Protein AF-A0A816GJ94-F1 (afdb_monomer_lite)

Secondary structure (DSSP, 8-state):
---------------TT-PPPTTHHHHHHHT-S-----PPPP-----PBPTTSPBP----SSEETTTEE---B-TTS-BSSHHHHHHHHHHHHTT-

Radius of gyration: 23.7 Å; chains: 1; bounding box: 28×53×59 Å

Structure (mmCIF, N/CA/C/O backbone):
data_AF-A0A816GJ94-F1
#
_entry.id   AF-A0A816GJ94-F1
#
loop_
_atom_site.group_PDB
_atom_site.id
_atom_site.type_symbol
_atom_site.label_atom_id
_atom_site.label_alt_id
_atom_site.label_comp_id
_atom_site.label_asym_id
_atom_site.label_entity_id
_atom_site.label_seq_id
_atom_site.pdbx_PDB_ins_code
_atom_site.Cartn_x
_atom_site.Cartn_y
_atom_site.Cartn_z
_atom_site.occupancy
_atom_site.B_iso_or_equiv
_atom_site.auth_seq_id
_atom_site.auth_comp_id
_atom_site.auth_asym_id
_atom_site.auth_atom_id
_atom_site.pdbx_PDB_model_num
ATOM 1 N N . SER A 1 1 ? -8.970 42.086 6.561 1.00 40.12 1 SER A N 1
ATOM 2 C CA . SER A 1 1 ? -9.965 41.417 5.706 1.00 40.12 1 SER A CA 1
ATOM 3 C C . SER A 1 1 ? -9.279 40.751 4.537 1.00 40.12 1 SER A C 1
ATOM 5 O O . SER A 1 1 ? -8.531 41.412 3.831 1.00 40.12 1 SER A O 1
ATOM 7 N N . PHE A 1 2 ? -9.506 39.446 4.398 1.00 40.34 2 PHE A N 1
ATOM 8 C CA . PHE A 1 2 ? -9.084 38.593 3.287 1.00 40.34 2 PHE A CA 1
ATOM 9 C C . PHE A 1 2 ? -9.601 39.109 1.940 1.00 40.34 2 PHE A C 1
ATOM 11 O O . PHE A 1 2 ? -10.776 39.469 1.856 1.00 40.34 2 PHE A O 1
ATOM 18 N N . LYS A 1 3 ? -8.778 39.017 0.888 1.00 49.47 3 LYS A N 1
ATOM 19 C CA . LYS A 1 3 ? -9.249 38.634 -0.450 1.00 49.47 3 LYS A CA 1
ATOM 20 C C . LYS A 1 3 ? -8.258 37.649 -1.090 1.00 49.47 3 LYS A C 1
ATOM 22 O O . LYS A 1 3 ? -7.072 37.938 -1.205 1.00 49.47 3 LYS A O 1
ATOM 27 N N . GLN A 1 4 ? -8.811 36.477 -1.397 1.00 53.16 4 GLN A N 1
ATOM 28 C CA . GLN A 1 4 ? -8.334 35.341 -2.199 1.00 53.16 4 GLN A CA 1
ATOM 29 C C . GLN A 1 4 ? -7.645 35.838 -3.495 1.00 53.16 4 GLN A C 1
ATOM 31 O O . GLN A 1 4 ? -8.149 36.775 -4.099 1.00 53.16 4 GLN A O 1
ATOM 36 N N . HIS A 1 5 ? -6.395 35.460 -3.790 1.00 50.09 5 HIS A N 1
ATOM 37 C CA . HIS A 1 5 ? -5.970 34.306 -4.609 1.00 50.09 5 HIS A CA 1
ATOM 38 C C . HIS A 1 5 ? -6.546 34.300 -6.037 1.00 50.09 5 HIS A C 1
ATOM 40 O O . HIS A 1 5 ? -7.654 33.821 -6.210 1.00 50.09 5 HIS A O 1
ATOM 46 N N . ASP A 1 6 ? -5.725 34.714 -7.012 1.00 43.09 6 ASP A N 1
ATOM 47 C CA . ASP A 1 6 ? -5.814 34.321 -8.427 1.00 43.09 6 ASP A CA 1
ATOM 48 C C . ASP A 1 6 ? -4.397 33.911 -8.870 1.00 43.09 6 ASP A C 1
ATOM 50 O O . ASP A 1 6 ? -3.612 34.703 -9.391 1.00 43.09 6 ASP A O 1
ATOM 54 N N . ILE A 1 7 ? -4.023 32.665 -8.576 1.00 57.72 7 ILE A N 1
ATOM 55 C CA . ILE A 1 7 ? -2.906 31.978 -9.247 1.00 57.72 7 ILE A CA 1
ATOM 56 C C . ILE A 1 7 ? -3.501 31.206 -10.418 1.00 57.72 7 ILE A C 1
ATOM 58 O O . ILE A 1 7 ? -3.407 29.984 -10.502 1.00 57.72 7 ILE A O 1
ATOM 62 N N . ASP A 1 8 ? -4.173 31.940 -11.293 1.00 47.25 8 ASP A N 1
ATOM 63 C CA . ASP A 1 8 ? -4.873 31.350 -12.413 1.00 47.25 8 ASP A CA 1
ATOM 64 C C . ASP A 1 8 ? -3.930 31.275 -13.605 1.00 47.25 8 ASP A C 1
ATOM 66 O O . ASP A 1 8 ? -3.609 32.258 -14.268 1.00 47.25 8 ASP A O 1
ATOM 70 N N . ASN A 1 9 ? -3.537 30.032 -13.863 1.00 53.78 9 ASN A N 1
ATOM 71 C CA . ASN A 1 9 ? -3.316 29.494 -15.190 1.00 53.78 9 ASN A CA 1
ATOM 72 C C . ASN A 1 9 ? -2.169 30.145 -15.967 1.00 53.78 9 ASN A C 1
ATOM 74 O O . ASN A 1 9 ? -2.360 30.989 -16.842 1.00 53.78 9 ASN A O 1
ATOM 78 N N . ALA A 1 10 ? -0.977 29.569 -15.784 1.00 51.97 10 ALA A N 1
ATOM 79 C CA . ALA A 1 10 ? -0.028 29.386 -16.879 1.00 51.97 10 ALA A CA 1
ATOM 80 C C . ALA A 1 10 ? -0.666 28.477 -17.953 1.00 51.97 10 ALA A C 1
ATOM 82 O O . ALA A 1 10 ? -0.292 27.324 -18.154 1.00 51.97 10 ALA A O 1
ATOM 83 N N . PHE A 1 11 ? -1.703 29.004 -18.598 1.00 47.25 11 PHE A N 1
ATOM 84 C CA . PHE A 1 11 ? -2.287 28.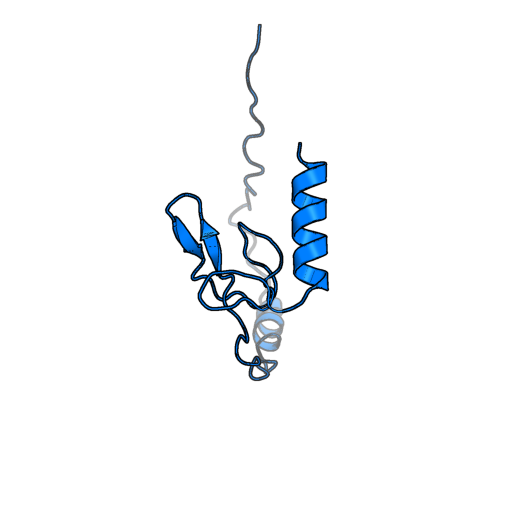516 -19.825 1.00 47.25 11 PHE A CA 1
ATOM 85 C C . PHE A 1 11 ? -1.233 28.792 -20.886 1.00 47.25 11 PHE A C 1
ATOM 87 O O . PHE A 1 11 ? -1.046 29.937 -21.301 1.00 47.25 11 PHE A O 1
ATOM 94 N N . ILE A 1 12 ? -0.460 27.767 -21.240 1.00 55.25 12 ILE A N 1
ATOM 95 C CA . ILE A 1 12 ? 0.439 27.824 -22.386 1.00 55.25 12 ILE A CA 1
ATOM 96 C C . ILE A 1 12 ? -0.421 28.241 -23.582 1.00 55.25 12 ILE A C 1
ATOM 98 O O . ILE A 1 12 ? -1.169 27.444 -24.137 1.00 55.25 12 ILE A O 1
ATOM 102 N N . ARG A 1 13 ? -0.342 29.515 -23.959 1.00 49.31 13 ARG A N 1
ATOM 103 C CA . ARG A 1 13 ? -0.860 29.999 -25.227 1.00 49.31 13 ARG A CA 1
ATOM 104 C C . ARG A 1 13 ? 0.210 29.679 -26.259 1.00 49.31 13 ARG A C 1
ATOM 106 O O . ARG A 1 13 ? 1.048 30.524 -26.563 1.00 49.31 13 ARG A O 1
ATOM 113 N N . THR A 1 14 ? 0.231 28.441 -26.744 1.00 53.97 14 THR A N 1
ATOM 114 C CA . THR A 1 14 ? 0.905 28.169 -28.012 1.00 53.97 14 THR A CA 1
ATOM 115 C C . THR A 1 14 ? 0.168 28.983 -29.072 1.00 53.97 14 THR A C 1
ATOM 117 O O . THR A 1 14 ? -1.049 28.889 -29.190 1.00 53.97 14 THR A O 1
ATOM 120 N N . ASN A 1 15 ? 0.875 29.858 -29.786 1.00 57.09 15 ASN A N 1
ATOM 121 C CA . ASN A 1 15 ? 0.351 30.397 -31.035 1.00 57.09 15 ASN A CA 1
ATOM 122 C C . ASN A 1 15 ? 0.151 29.205 -31.981 1.00 57.09 15 ASN A C 1
ATOM 124 O O . ASN A 1 15 ? 1.110 28.481 -32.237 1.00 57.09 15 ASN A O 1
ATOM 128 N N . ASP A 1 16 ? -1.058 29.016 -32.504 1.00 56.97 16 ASP A N 1
ATOM 129 C CA . ASP A 1 16 ? -1.439 27.901 -33.388 1.00 56.97 16 ASP A CA 1
ATOM 130 C C . ASP A 1 16 ? -0.806 27.978 -34.799 1.00 56.97 16 ASP A C 1
ATOM 132 O O . ASP A 1 16 ? -1.445 27.621 -35.781 1.00 56.97 16 ASP A O 1
ATOM 136 N N . ASN A 1 17 ? 0.422 28.489 -34.945 1.00 61.06 17 ASN A N 1
ATOM 137 C CA . ASN A 1 17 ? 1.053 28.729 -36.252 1.00 61.06 17 ASN A CA 1
ATOM 138 C C . ASN A 1 17 ? 2.564 28.447 -36.300 1.00 61.06 17 ASN A C 1
ATOM 140 O O . ASN A 1 17 ? 3.267 29.003 -37.141 1.00 61.06 17 ASN A O 1
ATOM 144 N N . GLU A 1 18 ? 3.083 27.571 -35.443 1.00 63.06 18 GLU A N 1
ATOM 145 C CA . GLU A 1 18 ? 4.398 26.965 -35.683 1.00 63.06 18 GLU A CA 1
ATOM 146 C C . GLU A 1 18 ? 4.190 25.506 -36.089 1.00 63.06 18 GLU A C 1
ATOM 148 O O . GLU A 1 18 ? 3.967 24.631 -35.252 1.00 63.06 18 GLU A O 1
ATOM 153 N N . GLU A 1 19 ? 4.200 25.261 -37.403 1.00 66.88 19 GLU A N 1
ATOM 154 C CA . GLU A 1 19 ? 4.241 23.911 -37.960 1.00 66.88 19 GLU A CA 1
ATOM 155 C C . GLU A 1 19 ? 5.438 23.163 -37.366 1.00 66.88 19 GLU A C 1
ATOM 157 O O . GLU A 1 19 ? 6.588 23.601 -37.448 1.00 66.88 19 GLU A O 1
ATOM 162 N N . MET A 1 20 ? 5.148 22.032 -36.726 1.00 59.59 20 MET A N 1
ATOM 163 C CA . MET A 1 20 ? 6.167 21.180 -36.130 1.00 59.59 20 MET A CA 1
ATOM 164 C C . MET A 1 20 ? 7.144 20.695 -37.212 1.00 59.59 20 MET A C 1
ATOM 166 O O . MET A 1 20 ? 6.699 20.183 -38.241 1.00 59.59 20 MET A O 1
ATOM 170 N N . PRO A 1 21 ? 8.469 20.818 -37.008 1.00 62.44 21 PRO A N 1
ATOM 171 C CA . PRO A 1 21 ? 9.446 20.451 -38.024 1.00 62.44 21 PRO A CA 1
ATOM 172 C C . PRO A 1 21 ? 9.416 18.940 -38.293 1.00 62.44 21 PRO A C 1
ATOM 174 O O . PRO A 1 21 ? 9.612 18.130 -37.386 1.00 62.44 21 PRO A O 1
ATOM 177 N N . GLU A 1 22 ? 9.230 18.577 -39.565 1.00 60.78 22 GLU A N 1
ATOM 178 C CA . GLU A 1 22 ? 9.021 17.211 -40.079 1.00 60.78 22 GLU A CA 1
ATOM 179 C C . GLU A 1 22 ? 10.072 16.190 -39.596 1.00 60.78 22 GLU A C 1
ATOM 181 O O . GLU A 1 22 ? 9.751 15.027 -39.356 1.00 60.78 22 GLU A O 1
ATOM 186 N N . HIS A 1 23 ? 11.308 16.640 -39.344 1.00 60.06 23 HIS A N 1
ATOM 187 C CA . HIS A 1 23 ? 12.417 15.789 -38.895 1.00 60.06 23 HIS A CA 1
ATOM 188 C C . HIS A 1 23 ? 12.282 15.247 -37.456 1.00 60.06 23 HIS A C 1
ATOM 190 O O . HIS A 1 23 ? 13.052 14.373 -37.058 1.00 60.06 23 HIS A O 1
ATOM 196 N N . LEU A 1 24 ? 11.332 15.751 -36.656 1.00 56.75 24 LEU A N 1
ATOM 197 C CA . LEU A 1 24 ? 11.099 15.252 -35.296 1.00 56.75 24 LEU A CA 1
ATOM 198 C C . LEU A 1 24 ? 10.235 13.977 -35.283 1.00 56.75 24 LEU A C 1
ATOM 200 O O . LEU A 1 24 ? 10.216 13.257 -34.284 1.00 56.75 24 LEU A O 1
ATOM 204 N N . ASN A 1 25 ? 9.569 13.653 -36.397 1.00 60.38 25 ASN A N 1
ATOM 205 C CA . ASN A 1 25 ? 8.723 12.463 -36.521 1.00 60.38 25 ASN A CA 1
ATOM 206 C C . ASN A 1 25 ? 9.530 11.158 -36.450 1.00 60.38 25 ASN A C 1
ATOM 208 O O . ASN A 1 25 ? 9.084 10.185 -35.838 1.00 60.38 25 ASN A O 1
ATOM 212 N N . ASP A 1 26 ? 10.748 11.156 -36.992 1.00 57.53 26 ASP A N 1
ATOM 213 C CA . ASP A 1 26 ? 11.612 9.972 -36.999 1.00 57.53 26 ASP A CA 1
ATOM 214 C C . ASP A 1 26 ? 12.090 9.617 -35.583 1.00 57.53 26 ASP A C 1
ATOM 216 O O . ASP A 1 26 ? 12.116 8.447 -35.195 1.00 57.53 26 ASP A O 1
ATOM 220 N N . ALA A 1 27 ? 12.382 10.630 -34.760 1.00 58.03 27 ALA A N 1
ATOM 221 C CA . ALA A 1 27 ? 12.740 10.449 -33.354 1.00 58.03 27 ALA A CA 1
ATOM 222 C C . ALA A 1 27 ? 11.544 9.996 -32.495 1.00 58.03 27 ALA A C 1
ATOM 224 O O . ALA A 1 27 ? 11.715 9.190 -31.577 1.00 58.03 27 ALA A O 1
ATOM 225 N N . ILE A 1 28 ? 10.329 10.459 -32.817 1.00 61.00 28 ILE A N 1
ATOM 226 C CA . ILE A 1 28 ? 9.088 10.021 -32.158 1.00 61.00 28 ILE A CA 1
ATOM 227 C C . ILE A 1 28 ? 8.823 8.530 -32.437 1.00 61.00 28 ILE A C 1
ATOM 229 O O . ILE A 1 28 ? 8.419 7.798 -31.532 1.00 61.00 28 ILE A O 1
ATOM 233 N N . MET A 1 29 ? 9.134 8.053 -33.647 1.00 55.94 29 MET A N 1
ATOM 234 C CA . MET A 1 29 ? 9.010 6.638 -34.030 1.00 55.94 29 MET A CA 1
ATOM 235 C C . MET A 1 29 ? 10.102 5.733 -33.428 1.00 55.94 29 MET A C 1
ATOM 237 O O . MET A 1 29 ? 9.869 4.546 -33.194 1.00 55.94 29 MET A O 1
ATOM 241 N N . LEU A 1 30 ? 11.288 6.273 -33.131 1.00 57.84 30 LEU A N 1
ATOM 242 C CA . LEU A 1 30 ? 12.424 5.522 -32.569 1.00 57.84 30 LEU A CA 1
ATOM 243 C C . LEU A 1 30 ? 12.335 5.265 -31.050 1.00 57.84 30 LEU A C 1
ATOM 245 O O . LEU A 1 30 ? 13.028 4.387 -30.541 1.00 57.84 30 LEU A O 1
ATOM 249 N N . CYS A 1 31 ? 11.454 5.960 -30.323 1.00 57.47 31 CYS A N 1
ATOM 250 C CA . CYS A 1 31 ? 11.232 5.776 -28.878 1.00 57.47 31 CYS A CA 1
ATOM 251 C C . CYS A 1 31 ? 10.327 4.568 -28.536 1.00 57.47 31 CYS A C 1
ATOM 253 O O . CYS A 1 31 ? 10.084 4.267 -27.367 1.00 57.47 31 CYS A O 1
ATOM 255 N N . GLN A 1 32 ? 9.792 3.875 -29.542 1.00 60.44 32 GLN A N 1
ATOM 256 C CA . GLN A 1 32 ? 8.720 2.887 -29.379 1.00 60.44 32 GLN A CA 1
ATOM 257 C C . GLN A 1 32 ? 9.178 1.421 -29.296 1.00 60.44 32 GLN A C 1
ATOM 259 O O . GLN A 1 32 ? 8.355 0.526 -29.472 1.00 60.44 32 GLN A O 1
ATOM 264 N N . ARG A 1 33 ? 10.463 1.137 -29.038 1.00 60.16 33 ARG A N 1
ATOM 265 C CA . ARG A 1 33 ? 10.991 -0.233 -29.143 1.00 60.16 33 ARG A CA 1
ATOM 266 C C . ARG A 1 33 ? 11.483 -0.817 -27.810 1.00 60.16 33 ARG A C 1
ATOM 268 O O . ARG A 1 33 ? 12.576 -0.525 -27.341 1.00 60.16 33 ARG A O 1
ATOM 275 N N . ASP A 1 34 ? 10.630 -1.683 -27.264 1.00 58.38 34 ASP A N 1
ATOM 276 C CA . ASP A 1 34 ? 10.944 -2.934 -26.559 1.00 58.38 34 ASP A CA 1
ATOM 277 C C . ASP A 1 34 ? 11.677 -2.884 -25.209 1.00 58.38 34 ASP A C 1
ATOM 279 O O . ASP A 1 34 ? 12.650 -3.601 -24.987 1.00 58.38 34 ASP A O 1
ATOM 283 N N . PHE A 1 35 ? 11.129 -2.151 -24.237 1.00 59.41 35 PHE A N 1
ATOM 284 C CA . PHE A 1 35 ? 11.430 -2.412 -22.820 1.00 59.41 35 PHE A CA 1
ATOM 285 C C . PHE A 1 35 ? 10.191 -2.833 -22.024 1.00 59.41 35 PHE A C 1
ATOM 287 O O . PHE A 1 35 ? 9.987 -2.422 -20.884 1.00 59.41 35 PHE A O 1
ATOM 294 N N . ILE A 1 36 ? 9.334 -3.664 -22.619 1.00 65.75 36 ILE A N 1
ATOM 295 C CA . ILE A 1 36 ? 8.301 -4.373 -21.858 1.00 65.75 36 ILE A CA 1
ATOM 296 C C . ILE A 1 36 ? 8.948 -5.657 -21.341 1.00 65.75 36 ILE A C 1
ATOM 298 O O . ILE A 1 36 ? 8.735 -6.743 -21.872 1.00 65.75 36 ILE A O 1
ATOM 302 N N . SER A 1 37 ? 9.800 -5.534 -20.322 1.00 70.12 37 SER A N 1
ATOM 303 C CA . SER A 1 37 ? 10.089 -6.696 -19.489 1.00 70.12 37 SER A CA 1
ATOM 304 C C . SER A 1 37 ? 8.791 -7.086 -18.782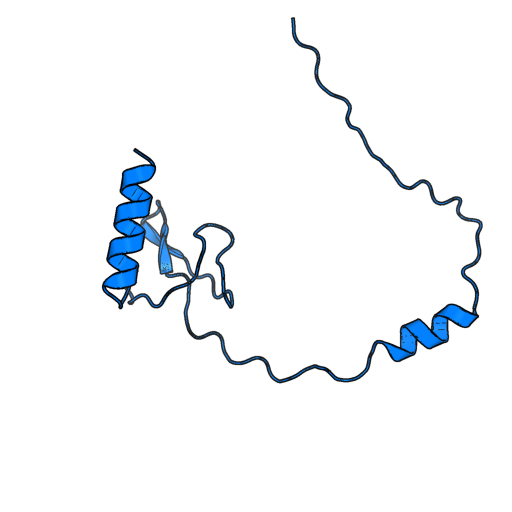 1.00 70.12 37 SER A C 1
ATOM 306 O O . SER A 1 37 ? 8.048 -6.222 -18.307 1.00 70.12 37 SER A O 1
ATOM 308 N N . GLU A 1 38 ? 8.471 -8.380 -18.762 1.00 77.38 38 GLU A N 1
ATOM 309 C CA . GLU A 1 38 ? 7.318 -8.882 -18.021 1.00 77.38 38 GLU A CA 1
ATOM 310 C C . GLU A 1 38 ? 7.448 -8.434 -16.567 1.00 77.38 38 GLU A C 1
ATOM 312 O O . GLU A 1 38 ? 8.363 -8.831 -15.840 1.00 77.38 38 GLU A O 1
ATOM 317 N N . LEU A 1 39 ? 6.562 -7.532 -16.151 1.00 76.12 39 LEU A N 1
ATOM 318 C CA . LEU A 1 39 ? 6.629 -7.018 -14.800 1.00 76.12 39 LEU A CA 1
ATOM 319 C C . LEU A 1 39 ? 6.246 -8.145 -13.840 1.00 76.12 39 LEU A C 1
ATOM 321 O O . LEU A 1 39 ? 5.222 -8.801 -14.054 1.00 76.12 39 LEU A O 1
ATOM 325 N N . PRO A 1 40 ? 7.015 -8.349 -12.759 1.00 79.19 40 PRO A N 1
ATOM 326 C CA . PRO A 1 40 ? 6.723 -9.411 -11.818 1.00 79.19 40 PRO A CA 1
ATOM 327 C C . PRO A 1 40 ? 5.319 -9.225 -11.229 1.00 79.19 40 PRO A C 1
ATOM 329 O O . PRO A 1 40 ? 4.875 -8.082 -11.028 1.00 79.19 40 PRO A O 1
ATOM 332 N N . PRO A 1 41 ? 4.618 -10.331 -10.926 1.00 86.38 41 PRO A N 1
ATOM 333 C CA . PRO A 1 41 ? 3.293 -10.265 -10.339 1.00 86.38 41 PRO A CA 1
ATOM 334 C C . PRO A 1 41 ? 3.339 -9.518 -9.004 1.00 86.38 41 PRO A C 1
ATOM 336 O O . PRO A 1 41 ? 4.295 -9.623 -8.226 1.00 86.38 41 PRO A O 1
ATOM 339 N N . ILE A 1 42 ? 2.283 -8.753 -8.737 1.00 86.38 42 ILE A N 1
ATOM 340 C CA . ILE A 1 42 ? 2.130 -8.025 -7.479 1.00 86.38 42 ILE A CA 1
ATOM 341 C C . ILE A 1 42 ? 1.986 -9.045 -6.351 1.00 86.38 42 ILE A C 1
ATOM 343 O O . ILE A 1 42 ? 1.088 -9.885 -6.369 1.00 86.38 42 ILE A O 1
ATOM 347 N N . LYS A 1 43 ? 2.877 -8.961 -5.362 1.00 86.25 43 LYS A N 1
ATOM 348 C CA . LYS A 1 43 ? 2.942 -9.937 -4.269 1.00 86.25 43 LYS A CA 1
ATOM 349 C C . LYS A 1 43 ? 1.828 -9.745 -3.242 1.00 86.25 43 LYS A C 1
ATOM 351 O O . LYS A 1 43 ? 1.306 -10.732 -2.731 1.00 86.25 43 LYS A O 1
ATOM 356 N N . TRP A 1 44 ? 1.463 -8.498 -2.929 1.00 88.56 44 TRP A N 1
ATOM 357 C CA . TRP A 1 44 ? 0.603 -8.185 -1.783 1.00 88.56 44 TRP A CA 1
ATOM 358 C C . TRP A 1 44 ? -0.432 -7.109 -2.097 1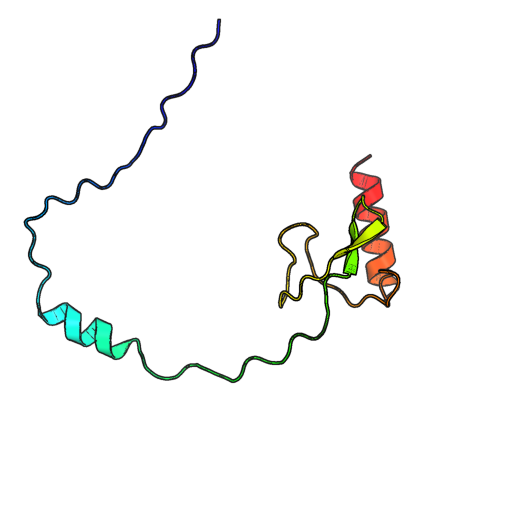.00 88.56 44 TRP A C 1
ATOM 360 O O . TRP A 1 44 ? -0.189 -6.194 -2.883 1.00 88.56 44 TRP A O 1
ATOM 370 N N . LYS A 1 45 ? -1.586 -7.201 -1.427 1.00 91.06 45 LYS A N 1
ATOM 371 C CA . LYS A 1 45 ? -2.560 -6.106 -1.366 1.00 91.06 45 LYS A CA 1
ATOM 372 C C . LYS A 1 45 ? -2.267 -5.241 -0.142 1.00 91.06 45 LYS A C 1
ATOM 374 O O . LYS A 1 45 ? -1.729 -5.733 0.844 1.00 91.06 45 LYS A O 1
ATOM 379 N N . CYS A 1 46 ? -2.682 -3.980 -0.175 1.00 92.00 46 CYS A N 1
ATOM 380 C CA . CYS A 1 46 ? -2.474 -3.033 0.917 1.00 92.00 46 CYS A CA 1
ATOM 381 C C . CYS A 1 46 ? -3.036 -3.536 2.257 1.00 92.00 46 CYS A C 1
ATOM 383 O O . CYS A 1 46 ? -2.356 -3.393 3.267 1.00 92.00 46 CYS A O 1
ATOM 385 N N . ARG A 1 47 ? -4.256 -4.097 2.266 1.00 92.38 47 ARG A N 1
ATOM 386 C CA . ARG A 1 47 ? -4.964 -4.682 3.426 1.00 92.38 47 ARG A CA 1
ATOM 387 C C . ARG A 1 47 ? -4.942 -3.852 4.718 1.00 92.38 47 ARG A C 1
ATOM 389 O O . ARG A 1 47 ? -5.142 -4.385 5.799 1.00 92.38 47 ARG A O 1
ATOM 396 N N . VAL A 1 48 ? -4.726 -2.543 4.624 1.00 90.62 48 VAL A N 1
ATOM 397 C CA . VAL A 1 48 ? -4.840 -1.641 5.775 1.00 90.62 48 VAL A CA 1
ATOM 398 C C . VAL A 1 48 ? -6.315 -1.554 6.176 1.00 90.62 48 VAL A C 1
ATOM 400 O O . VAL A 1 48 ? -7.149 -1.364 5.280 1.00 90.62 48 VAL A O 1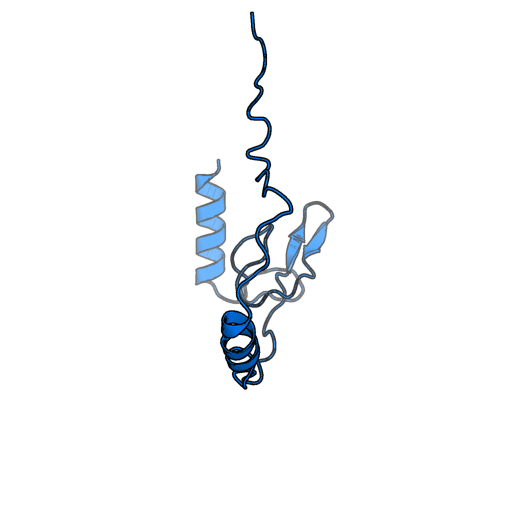
ATOM 403 N N . PRO A 1 49 ? -6.652 -1.696 7.472 1.00 89.62 49 PRO A N 1
ATOM 404 C CA . PRO A 1 49 ? -8.016 -1.517 7.946 1.00 89.62 49 PRO A CA 1
ATOM 405 C C . PRO A 1 49 ? -8.452 -0.070 7.727 1.00 89.62 49 PRO A C 1
ATOM 407 O O . PRO A 1 49 ? -7.826 0.871 8.215 1.00 89.62 49 PRO A O 1
ATOM 410 N N . VAL A 1 50 ? -9.521 0.106 6.958 1.00 87.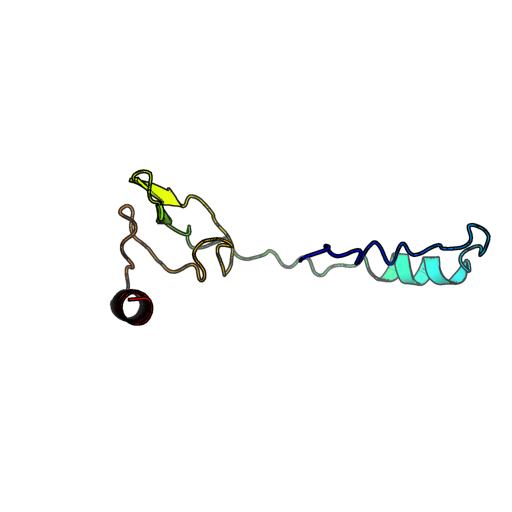00 50 VAL A N 1
ATOM 411 C CA . VAL A 1 50 ? -10.149 1.410 6.744 1.00 87.00 50 VAL A CA 1
ATOM 412 C C . VAL A 1 50 ? -11.193 1.664 7.831 1.00 87.00 50 VAL A C 1
ATOM 414 O O . VAL A 1 50 ? -11.753 0.722 8.390 1.00 87.00 50 VAL A O 1
ATOM 417 N N . GLY A 1 51 ? -11.504 2.934 8.107 1.00 83.06 51 GLY A N 1
ATOM 418 C CA . GLY A 1 51 ? -12.454 3.330 9.162 1.00 83.06 51 GLY A CA 1
ATOM 419 C C . GLY A 1 51 ? -13.853 2.703 9.051 1.00 83.06 51 GLY A C 1
ATOM 420 O O . GLY A 1 51 ? -14.569 2.617 10.040 1.00 83.06 51 GLY A O 1
ATOM 421 N N . ASN A 1 52 ? -14.220 2.189 7.875 1.00 83.44 52 ASN A N 1
ATOM 422 C CA . ASN A 1 52 ? -15.481 1.484 7.633 1.00 83.44 52 ASN A CA 1
ATOM 423 C C . ASN A 1 52 ? -15.437 -0.013 8.017 1.00 83.44 52 ASN A C 1
ATOM 425 O O . ASN A 1 52 ? -16.345 -0.756 7.651 1.00 83.44 52 ASN A O 1
ATOM 429 N N . GLY A 1 53 ? -14.369 -0.488 8.669 1.00 84.38 53 GLY A N 1
ATOM 430 C CA . GLY A 1 53 ? -14.197 -1.891 9.072 1.00 84.38 53 GLY A CA 1
ATOM 431 C C . GLY A 1 53 ? -13.813 -2.848 7.937 1.00 84.38 53 GLY A C 1
ATOM 432 O O . GLY A 1 53 ? -13.708 -4.051 8.153 1.00 84.38 53 GLY A O 1
ATOM 433 N N . LYS A 1 54 ? -13.596 -2.332 6.722 1.00 89.81 54 LYS A N 1
ATOM 434 C CA . LYS A 1 54 ? -13.100 -3.101 5.569 1.00 89.81 54 LYS A CA 1
ATOM 435 C C . LYS A 1 54 ? -11.573 -3.043 5.488 1.00 89.81 54 LYS A C 1
ATOM 437 O O . LYS A 1 54 ? -10.944 -2.196 6.116 1.00 89.81 54 LYS A O 1
ATOM 442 N N . LEU A 1 55 ? -10.977 -3.902 4.664 1.00 92.25 55 LEU A N 1
ATOM 443 C CA . LEU A 1 55 ? -9.553 -3.840 4.331 1.00 92.25 55 LEU A CA 1
ATOM 444 C C . LEU A 1 55 ? -9.341 -3.175 2.969 1.00 92.25 55 LEU A C 1
ATOM 446 O O . LEU A 1 55 ? -10.147 -3.326 2.055 1.00 92.25 55 LEU A O 1
ATOM 450 N N . CYS A 1 56 ? -8.236 -2.448 2.817 1.00 92.56 56 CYS A N 1
ATOM 451 C CA . CYS A 1 56 ? -7.871 -1.833 1.544 1.00 92.56 56 CYS A CA 1
ATOM 452 C C . CYS A 1 56 ? -7.550 -2.898 0.478 1.00 92.56 56 CYS A C 1
ATOM 454 O O . CYS A 1 56 ? -6.566 -3.632 0.594 1.00 92.56 56 CYS A O 1
ATOM 456 N N . GLU A 1 57 ? -8.338 -2.939 -0.595 1.00 91.06 57 GLU A N 1
ATOM 457 C CA . GLU A 1 57 ? -8.217 -3.936 -1.672 1.00 91.06 57 GLU A CA 1
ATOM 458 C C . GLU A 1 57 ? -7.152 -3.596 -2.726 1.00 91.06 57 GLU A C 1
ATOM 460 O O . GLU A 1 57 ? -6.877 -4.413 -3.606 1.00 91.06 57 GLU A O 1
ATOM 465 N N . ARG A 1 58 ? -6.534 -2.410 -2.645 1.00 92.00 58 ARG A N 1
ATOM 466 C CA . ARG A 1 58 ? -5.534 -1.959 -3.623 1.00 92.00 58 ARG A CA 1
ATOM 467 C C . ARG A 1 58 ? -4.321 -2.878 -3.702 1.00 92.00 58 ARG A C 1
ATOM 469 O O . ARG A 1 58 ? -3.824 -3.353 -2.681 1.00 92.00 58 ARG A O 1
ATOM 476 N N . MET A 1 59 ? -3.825 -3.052 -4.924 1.00 91.06 59 MET A N 1
ATOM 477 C CA . MET A 1 59 ? -2.717 -3.939 -5.289 1.00 91.06 59 MET A CA 1
ATOM 478 C C . MET A 1 59 ? -1.642 -3.159 -6.049 1.00 91.06 59 MET A C 1
ATOM 480 O O . MET A 1 59 ? -1.290 -3.493 -7.175 1.00 91.06 59 MET A O 1
ATOM 484 N N . ASP A 1 60 ? -1.156 -2.069 -5.465 1.00 90.38 60 ASP A N 1
ATOM 485 C CA . ASP A 1 60 ? -0.050 -1.320 -6.061 1.00 90.38 60 ASP A CA 1
ATOM 486 C C . ASP A 1 60 ? 1.284 -2.059 -5.843 1.00 90.38 60 ASP A C 1
ATOM 488 O O . ASP A 1 60 ? 1.426 -2.866 -4.925 1.00 90.38 60 ASP A O 1
ATOM 492 N N . ARG A 1 61 ? 2.296 -1.785 -6.678 1.00 87.00 61 ARG A N 1
ATOM 493 C CA . ARG A 1 61 ? 3.590 -2.502 -6.615 1.00 87.00 61 ARG A CA 1
ATOM 494 C C . ARG A 1 61 ? 4.424 -2.166 -5.379 1.00 87.00 61 ARG A C 1
ATOM 496 O O . ARG A 1 61 ? 5.155 -3.020 -4.894 1.00 87.00 61 ARG A O 1
ATOM 503 N N . TYR A 1 62 ? 4.349 -0.919 -4.912 1.00 85.62 62 TYR A N 1
ATOM 504 C CA . TYR A 1 62 ? 5.230 -0.403 -3.857 1.00 85.62 62 TYR A CA 1
ATOM 505 C C . TYR A 1 62 ? 4.481 0.414 -2.802 1.00 85.62 62 TYR A C 1
ATOM 507 O O . TYR A 1 62 ? 4.690 0.223 -1.606 1.00 85.62 62 TYR A O 1
ATOM 515 N N . LYS A 1 63 ? 3.610 1.340 -3.224 1.00 90.94 63 LYS A N 1
ATOM 516 C CA . LYS A 1 63 ? 2.910 2.260 -2.320 1.00 90.94 63 LYS A CA 1
ATOM 517 C C . LYS A 1 63 ? 1.437 2.368 -2.689 1.00 90.94 63 LYS A C 1
ATOM 519 O O . LYS A 1 63 ? 1.107 2.597 -3.846 1.00 90.94 63 LYS A O 1
ATOM 524 N N . CYS A 1 64 ? 0.583 2.261 -1.682 1.00 91.06 64 CYS A N 1
ATOM 525 C CA . CYS A 1 64 ? -0.812 2.656 -1.728 1.00 91.06 64 CYS A CA 1
ATOM 526 C C . CYS A 1 64 ? -0.888 4.190 -1.602 1.00 91.06 64 CYS A C 1
ATOM 528 O O . CYS A 1 64 ? -0.350 4.729 -0.629 1.00 91.06 64 CYS A O 1
ATOM 530 N N . PRO A 1 65 ? -1.608 4.908 -2.483 1.00 90.69 65 PRO A N 1
ATOM 531 C CA . PRO A 1 65 ? -1.687 6.374 -2.431 1.00 90.69 65 PRO A CA 1
ATOM 532 C C . PRO A 1 65 ? -2.300 6.938 -1.136 1.00 90.69 65 PRO A C 1
ATOM 534 O O . PRO A 1 65 ? -2.178 8.123 -0.860 1.00 90.69 65 PRO A O 1
ATOM 537 N N . PHE A 1 66 ? -2.966 6.094 -0.345 1.00 88.38 66 PHE A N 1
ATOM 538 C CA . PHE A 1 66 ? -3.749 6.507 0.821 1.00 88.38 66 PHE A CA 1
ATOM 539 C C . PHE A 1 66 ? -3.110 6.074 2.138 1.00 88.38 66 PHE A C 1
ATOM 541 O O . PHE A 1 66 ? -3.264 6.752 3.145 1.00 88.38 66 PHE A O 1
ATOM 548 N N . HIS A 1 67 ? -2.398 4.944 2.142 1.00 85.94 67 HIS A N 1
ATOM 549 C CA . HIS A 1 67 ? -1.888 4.323 3.370 1.00 85.94 67 HIS A CA 1
ATOM 550 C C . HIS A 1 67 ? -0.367 4.118 3.358 1.00 85.94 67 HIS A C 1
ATOM 552 O O . HIS A 1 67 ? 0.177 3.533 4.288 1.00 85.94 67 HIS A O 1
ATOM 558 N N . GLY A 1 68 ? 0.334 4.586 2.320 1.00 89.00 68 GLY A N 1
ATOM 559 C CA . GLY A 1 68 ? 1.790 4.505 2.244 1.00 89.00 68 GLY A CA 1
ATOM 560 C C . GLY A 1 68 ? 2.297 3.166 1.713 1.00 89.00 68 GLY A C 1
ATOM 561 O O . GLY A 1 68 ? 1.734 2.611 0.772 1.00 89.00 68 GLY A O 1
ATOM 562 N N . VAL A 1 69 ? 3.414 2.678 2.253 1.00 89.88 69 VAL A N 1
ATOM 563 C CA . VAL A 1 69 ? 4.114 1.488 1.739 1.00 89.88 69 VAL A CA 1
ATOM 564 C C . VAL A 1 69 ? 3.253 0.232 1.901 1.00 89.88 69 VAL A C 1
ATOM 566 O O . VAL A 1 69 ? 2.649 0.007 2.949 1.00 89.88 69 VAL A O 1
ATOM 569 N N . ILE A 1 70 ? 3.191 -0.588 0.850 1.00 90.94 70 ILE A N 1
ATOM 570 C CA . ILE A 1 70 ? 2.513 -1.885 0.905 1.00 90.94 70 ILE A CA 1
ATOM 571 C C . ILE A 1 70 ? 3.481 -2.917 1.482 1.00 90.94 70 ILE A C 1
ATOM 573 O O . ILE A 1 70 ? 4.549 -3.163 0.926 1.00 90.94 70 ILE A O 1
ATOM 577 N N . ILE A 1 71 ? 3.067 -3.523 2.589 1.00 91.12 71 ILE A N 1
ATOM 578 C CA . ILE A 1 71 ? 3.785 -4.573 3.316 1.00 91.12 71 ILE A CA 1
ATOM 579 C C . ILE A 1 71 ? 2.958 -5.863 3.326 1.00 91.12 71 ILE A C 1
ATOM 581 O O . ILE A 1 71 ? 1.758 -5.842 3.040 1.00 91.12 71 ILE A O 1
ATOM 585 N N . ALA A 1 72 ? 3.588 -6.986 3.666 1.00 90.94 72 ALA A N 1
ATOM 586 C CA . ALA A 1 72 ? 2.897 -8.262 3.804 1.00 90.94 72 ALA A CA 1
ATOM 587 C C . ALA A 1 72 ? 1.939 -8.228 5.006 1.00 90.94 72 ALA A C 1
ATOM 589 O O . ALA A 1 72 ? 2.365 -8.036 6.147 1.00 90.94 72 ALA A O 1
ATOM 590 N N . ARG A 1 73 ? 0.643 -8.424 4.746 1.00 91.19 73 ARG A N 1
ATOM 591 C CA . ARG A 1 73 ? -0.404 -8.510 5.770 1.00 91.19 73 ARG A CA 1
ATOM 592 C C . ARG A 1 73 ? -1.239 -9.767 5.590 1.00 91.19 73 ARG A C 1
ATOM 594 O O . ARG A 1 73 ? -1.465 -10.208 4.459 1.00 91.19 73 ARG A O 1
ATOM 601 N N . ASP A 1 74 ? -1.732 -10.294 6.700 1.00 90.06 74 ASP A N 1
ATOM 602 C CA . ASP A 1 74 ? -2.681 -11.405 6.725 1.00 90.06 74 ASP A CA 1
ATOM 603 C C . ASP A 1 74 ? -4.092 -10.986 6.258 1.00 90.06 74 ASP A C 1
ATOM 605 O O . ASP A 1 74 ? -4.297 -9.901 5.703 1.00 90.06 74 ASP A O 1
ATOM 609 N N . GLU A 1 75 ? -5.072 -11.883 6.362 1.00 87.75 75 GLU A N 1
ATOM 610 C CA . GLU A 1 75 ? -6.464 -11.632 5.947 1.00 87.75 75 GLU A CA 1
ATOM 611 C C . GLU A 1 75 ? -7.211 -10.671 6.873 1.00 87.75 75 GLU A C 1
ATOM 613 O O . GLU A 1 75 ? -8.277 -10.182 6.514 1.00 87.75 75 GLU A O 1
ATOM 618 N N . GLN A 1 76 ? -6.639 -10.373 8.034 1.00 87.56 76 GLN A N 1
ATOM 619 C CA . GLN A 1 76 ? -7.165 -9.491 9.062 1.00 87.56 76 GLN A CA 1
ATOM 620 C C . GLN A 1 76 ? -6.520 -8.096 8.985 1.00 87.56 76 GLN A C 1
ATOM 622 O O . GLN A 1 76 ? -6.958 -7.172 9.669 1.00 87.56 76 GLN A O 1
ATOM 627 N N . GLY A 1 77 ? -5.510 -7.914 8.124 1.00 87.88 77 GLY A N 1
ATOM 628 C CA . GLY A 1 77 ? -4.790 -6.652 7.947 1.00 87.88 77 GLY A CA 1
ATOM 629 C C . GLY A 1 77 ? -3.638 -6.447 8.936 1.00 87.88 77 GLY A C 1
ATOM 630 O O . GLY A 1 77 ? -3.116 -5.333 9.054 1.00 87.88 77 GLY A O 1
ATOM 631 N N . ILE A 1 78 ? -3.214 -7.503 9.632 1.00 88.81 78 ILE A N 1
ATOM 632 C CA . ILE A 1 78 ? -2.097 -7.481 10.574 1.00 88.81 78 ILE A CA 1
ATOM 633 C C . ILE A 1 78 ? -0.795 -7.733 9.795 1.00 88.81 78 ILE A C 1
ATOM 635 O O . ILE A 1 78 ? -0.719 -8.691 9.017 1.00 88.81 78 ILE A O 1
ATOM 639 N N . PRO A 1 79 ? 0.241 -6.884 9.959 1.00 92.75 79 PRO A N 1
ATOM 640 C CA . PRO A 1 79 ? 1.550 -7.122 9.356 1.00 92.75 79 PRO A CA 1
ATOM 641 C C . PRO A 1 79 ? 2.121 -8.476 9.771 1.00 92.75 79 PRO A C 1
ATOM 643 O O . PRO A 1 79 ? 2.130 -8.798 10.960 1.00 92.75 79 PRO A O 1
ATOM 646 N N . SER A 1 80 ? 2.632 -9.256 8.818 1.00 90.94 80 SER A N 1
ATOM 647 C CA . SER A 1 80 ? 3.204 -10.577 9.111 1.00 90.94 80 SER A CA 1
ATOM 648 C C . SER A 1 80 ? 4.524 -10.480 9.890 1.00 90.94 80 SER A C 1
ATOM 650 O O . SER A 1 80 ? 4.794 -11.321 10.750 1.00 90.94 80 SER A O 1
ATOM 652 N N . TYR A 1 81 ? 5.315 -9.429 9.654 1.00 90.50 81 TYR A N 1
ATOM 653 C CA . TYR A 1 81 ? 6.617 -9.214 10.291 1.00 90.50 81 TYR A CA 1
ATOM 654 C C . TYR A 1 81 ? 6.528 -8.303 11.521 1.00 90.50 81 TYR A C 1
ATOM 656 O O . TYR A 1 81 ? 5.828 -7.294 11.507 1.00 90.50 81 TYR A O 1
ATOM 664 N N . GLU A 1 82 ? 7.282 -8.634 12.575 1.00 90.31 82 GLU A N 1
ATOM 665 C CA . GLU A 1 82 ? 7.328 -7.840 13.816 1.00 90.31 82 GLU A CA 1
ATOM 666 C C . GLU A 1 82 ? 7.906 -6.443 13.589 1.00 90.31 82 GLU A C 1
ATOM 668 O O . GLU A 1 82 ? 7.372 -5.466 14.100 1.00 90.31 82 GLU A O 1
ATOM 673 N N . THR A 1 83 ? 8.941 -6.325 12.756 1.00 90.12 83 THR A N 1
ATOM 674 C CA . THR A 1 83 ? 9.542 -5.031 12.403 1.00 90.12 83 THR A CA 1
ATOM 675 C C . THR A 1 83 ? 8.501 -4.065 11.855 1.00 90.12 83 THR A C 1
ATOM 677 O O . THR A 1 83 ? 8.468 -2.902 12.237 1.00 90.12 83 THR A O 1
ATOM 680 N N . ASP A 1 84 ? 7.611 -4.549 10.993 1.00 89.12 84 ASP A N 1
ATOM 681 C CA . ASP A 1 84 ? 6.578 -3.720 10.384 1.00 89.12 84 ASP A CA 1
ATOM 682 C C . ASP A 1 84 ? 5.514 -3.306 11.408 1.00 89.12 84 ASP A C 1
ATOM 684 O O . ASP A 1 84 ? 5.037 -2.173 11.373 1.00 89.12 84 ASP A O 1
ATOM 688 N N . ARG A 1 85 ? 5.184 -4.189 12.364 1.00 88.31 85 ARG A N 1
ATOM 689 C CA . ARG A 1 85 ? 4.277 -3.869 13.478 1.00 88.31 85 ARG A CA 1
ATOM 690 C C . ARG A 1 85 ? 4.837 -2.748 14.349 1.00 88.31 85 ARG A C 1
ATOM 692 O O . ARG A 1 85 ? 4.109 -1.797 14.638 1.00 88.31 85 ARG A O 1
ATOM 699 N N . LEU A 1 86 ? 6.115 -2.836 14.717 1.00 88.81 86 LEU A N 1
ATOM 700 C CA . LEU A 1 86 ? 6.797 -1.826 15.527 1.00 88.81 86 LEU A CA 1
ATOM 701 C C . LEU A 1 86 ? 6.839 -0.472 14.808 1.00 88.81 86 LEU A C 1
ATOM 703 O O . LEU A 1 86 ? 6.392 0.526 15.370 1.00 88.81 86 LEU A O 1
ATOM 707 N N . HIS A 1 87 ? 7.251 -0.442 13.536 1.00 85.75 87 HIS A N 1
ATOM 708 C CA . HIS A 1 87 ? 7.263 0.797 12.753 1.00 85.75 87 HIS A CA 1
ATOM 709 C C . HIS A 1 87 ? 5.864 1.424 12.628 1.00 85.75 87 HIS A C 1
ATOM 711 O O . HIS A 1 87 ? 5.722 2.645 12.686 1.00 85.75 87 HIS A O 1
ATOM 717 N N . GLU A 1 88 ? 4.801 0.630 12.454 1.00 83.88 88 GLU A N 1
ATOM 718 C CA . GLU A 1 88 ? 3.434 1.167 12.432 1.00 83.88 88 GLU A CA 1
ATOM 719 C C . GLU A 1 88 ? 2.993 1.733 13.785 1.00 83.88 88 GLU A C 1
ATOM 721 O O . GLU A 1 88 ? 2.283 2.739 13.817 1.00 83.88 88 GLU A O 1
ATOM 726 N N . GLN A 1 89 ? 3.388 1.107 14.895 1.00 84.06 89 GLN A N 1
ATOM 727 C CA . GLN A 1 89 ? 3.086 1.591 16.244 1.00 84.06 89 GLN A CA 1
ATOM 728 C C . GLN A 1 89 ? 3.824 2.896 16.554 1.00 84.06 89 GLN A C 1
ATOM 730 O O . GLN A 1 89 ? 3.198 3.857 16.996 1.00 84.06 89 GLN A O 1
ATOM 735 N N . GLU A 1 90 ? 5.118 2.975 16.250 1.00 83.88 90 GLU A N 1
ATOM 736 C CA . GLU A 1 90 ? 5.914 4.197 16.408 1.00 83.88 90 GLU A CA 1
ATOM 737 C C . GLU A 1 90 ? 5.326 5.357 15.595 1.00 83.88 90 GLU A C 1
ATOM 739 O O . GLU A 1 90 ? 5.106 6.449 16.119 1.00 83.88 90 GLU A O 1
ATOM 744 N N . ASN A 1 91 ? 4.967 5.102 14.333 1.00 76.69 91 ASN A N 1
ATOM 745 C CA . ASN A 1 91 ? 4.350 6.107 13.468 1.00 76.69 91 ASN A CA 1
ATOM 746 C C . ASN A 1 91 ? 2.970 6.573 13.959 1.00 76.69 91 ASN A C 1
ATOM 748 O O . ASN A 1 91 ? 2.577 7.703 13.669 1.00 76.69 91 ASN A O 1
ATOM 752 N N . LYS A 1 92 ? 2.218 5.728 14.674 1.00 74.62 92 LYS A N 1
ATOM 753 C CA . LYS A 1 92 ? 0.966 6.136 15.330 1.00 74.62 92 LYS A CA 1
ATOM 754 C C . LYS A 1 92 ? 1.246 6.991 16.563 1.00 74.62 92 LYS A C 1
ATOM 756 O O . LYS A 1 92 ? 0.561 7.989 16.745 1.00 74.62 92 LYS A O 1
ATOM 761 N N . ASN A 1 93 ? 2.269 6.649 17.344 1.00 68.44 93 ASN A N 1
ATOM 762 C CA . ASN A 1 93 ? 2.628 7.350 18.579 1.00 68.44 93 ASN A CA 1
ATOM 763 C C . ASN A 1 93 ? 3.195 8.760 18.340 1.00 68.44 93 ASN A C 1
ATOM 765 O O . ASN A 1 93 ? 2.986 9.639 19.164 1.00 68.44 93 ASN A O 1
ATOM 769 N N . ILE A 1 94 ? 3.877 8.999 17.214 1.00 68.69 94 ILE A N 1
ATOM 770 C CA . ILE A 1 94 ? 4.400 10.333 16.847 1.00 68.69 94 ILE A CA 1
ATOM 771 C C . ILE A 1 94 ? 3.282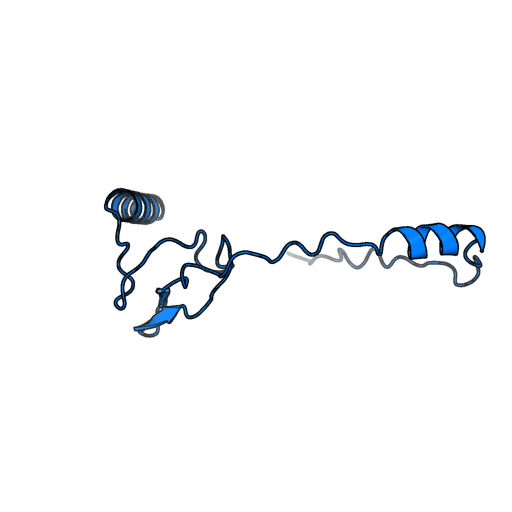 11.299 16.420 1.00 68.69 94 ILE A C 1
ATOM 773 O O . ILE A 1 94 ? 3.448 12.513 16.469 1.00 68.69 94 ILE A O 1
ATOM 777 N N . ARG A 1 95 ? 2.142 10.772 15.962 1.00 57.69 95 ARG A N 1
ATOM 778 C CA . ARG A 1 95 ? 1.015 11.570 15.452 1.00 57.69 95 ARG A CA 1
ATOM 779 C C . ARG A 1 95 ? 0.008 11.960 16.544 1.00 57.69 95 ARG A C 1
ATOM 781 O O . ARG A 1 95 ? -1.074 12.429 16.187 1.00 57.69 95 ARG A O 1
ATOM 788 N N . VAL A 1 96 ? 0.344 11.727 17.817 1.00 45.97 96 VAL A N 1
ATOM 789 C CA . VAL A 1 96 ? -0.465 12.060 19.005 1.00 45.97 96 VAL A CA 1
ATOM 790 C C . VAL A 1 96 ? -0.063 13.422 19.555 1.00 45.97 96 VAL A C 1
ATOM 792 O O . VAL A 1 96 ? 1.158 13.674 19.650 1.00 45.97 96 VAL A O 1
#

Organism: NCBI:txid1234261

InterPro domains:
  IPR018610 UV-stimulated scaffold protein A [PTHR28670] (3-94)
  IPR049431 UV-stimulated scaffold protein A, C-terminal domain [PF09740] (8-80)

Sequence (96 aa):
SFKQHDIDNAFIRTNDNEEMPEHLNDAIMLCQRDFISELPPIKWKCRVPVGNGKLCERMDRYKCPFHGVIIARDEQGIPSYETDRLHEQENKNIRV

Foldseek 3Di:
DDDDDDPDDPPVPDPPPDDDDPVVVVVVVVVPDDPPDPDDDQDFFQQAQDPVRGGHRHRDNAADPPPGGRADADPNSHHPDPVVVVVVVVVVVVVD

pLDDT: mean 74.46, std 16.43, range [40.12, 92.75]